Protein 5VNY (pdb70)

Organism: Drosophila melanogaster (NCBI:txid7227)

GO terms:
  GO:0098592 cytoplasmic side of apical plasma membrane (C, IDA)
  GO:0005737 cytoplasm (C, IDA)
  GO:1901981 phosphatidylinositol phosphate binding (F, IDA)
  GO:0045746 negative regulation of Notch signaling pathway (P, IGI)
  GO:0045035 sensory organ precursor cell division (P, IMP)
  GO:0045746 negative regulation of Notch signaling pathway (P, IMP)
  GO:0016197 endosomal transport (P, IMP)
  GO:0048132 female germ-line stem cell asymmetric division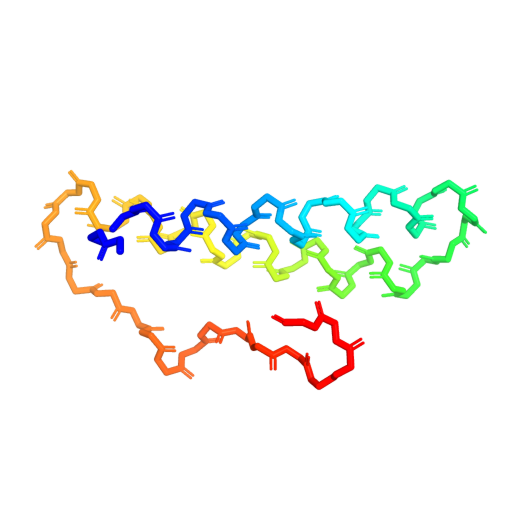 (P, IMP)
  GO:0048749 compound eye development (P, IMP)
  GO:0006886 intracellular protein transport (P, IMP)
  GO:0007423 sensory organ development (P, IMP)
  GO:0007472 wing disc morphogenesis (P, IMP)
  GO:0000281 mitotic cytokinesis (P, IMP)
  GO:0008586 imaginal disc-derived wing vein morphogenesis (P, IMP)
  GO:0010008 endosome membrane (C, IDA)
  GO:0005768 endosome (C, EXP)
  GO:0016327 apicolateral plasma membrane (C, EXP)
  GO:1905367 positive regulation of intralumenal vesicle formation (P, 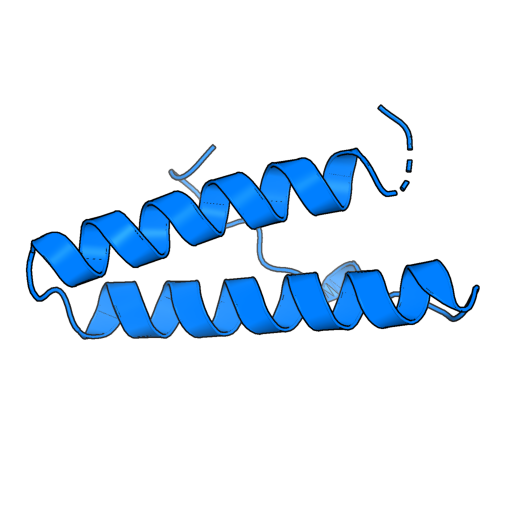IMP)
  GO:0032509 endosome transport via multivesicular body sorting pathway (P, IMP)

Radius of gyration: 12.16 Å; Cα contacts (8 Å, |Δi|>4): 42; chains: 1; bounding box: 22×26×31 Å

Nearest PDB structures (foldseek):
  5vny-assembly1_A  TM=1.016E+00  e=3.543E-09  Drosophila melanogaster
  7zss-assembly1_P  TM=8.810E-01  e=7.587E-07  Drosophila melanogaster
  5vo5-assembly1_A  TM=8.995E-01  e=2.109E-06  D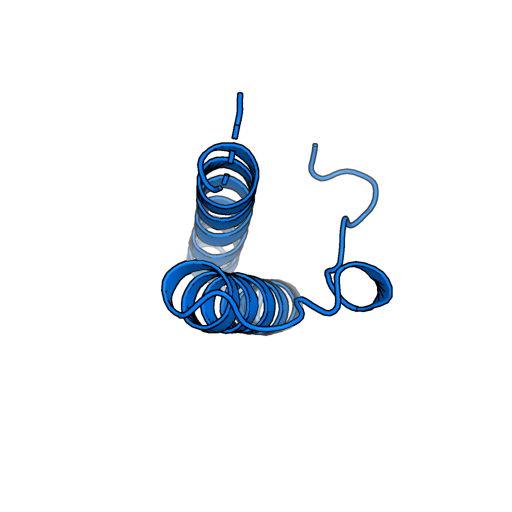rosophila melanogaster
  7zss-assembly1_h  TM=8.755E-01  e=1.532E-06  Drosophila melanogaster
  7zrv-assembly1_E  TM=8.801E-01  e=9.771E-06  Drosophila melanogaster

InterPro domains:
  IPR000008 C2 domain [PF00168] (666-778)
  IPR000008 C2 domain [PS50004] (637-776)
  IPR000008 C2 domain [SM00239] (665-775)
  IPR006608 Coiled-coil and C2 domain-containing protein 1, DM14 domain [PF21528] (145-200)
  IPR006608 Coiled-coil and C2 domain-containing protein 1, DM14 domain [PF21528] (265-318)
  IPR006608 Coiled-coil and C2 domain-containing protein 1, DM14 domain [PF21528] (365-420)
  IPR006608 Coiled-coil and C2 domain-containing protein 1, DM14 domain [PF21528] (502-557)
  IPR006608 Coiled-coil and C2 domain-containing protein 1, DM14 domain [SM00685] (142-200)
  IPR006608 Coiled-coil and C2 domain-containing protein 1, DM14 domain [SM00685] (260-318)
  IPR006608 Coiled-coil and C2 domain-containing protein 1, DM14 domain [SM00685] (362-420)
  IPR006608 Coiled-coil and C2 domain-containing protein 1, DM14 domain [SM00685] (499-557)
  IPR035892 C2 domain superfamily [G3DSA:2.60.40.150] (644-787)
  IPR035892 C2 domain superfamily [SSF49562] (653-791)
  IPR037772 Freud, C2 domain [cd08690] (661-814)
  IPR039725 Coiled-coil and C2 domain-containing protein 1 [PTHR13076] (1-816)

Solvent-accessible surface area: 4471 Å² total

B-factor: mean 17.17, std 8.07, range [9.08, 52.18]

Structure (mmCIF, N/CA/C/O backbone):
data_5VNY
#
_entry.id   5VNY
#
_cell.length_a   29.670
_cell.length_b   29.670
_cell.length_c   139.110
_cell.angle_alpha   90.00
_cell.angle_beta   90.00
_cell.angle_gamma   90.00
#
_symmetry.space_group_name_H-M   'P 41 21 2'
#
loop_
_entity.id
_entity.type
_entity.pdbx_description
1 polymer 'Lethal (2) giant discs 1, isoform B'
2 water water
#
loop_
_atom_site.group_PDB
_atom_site.id
_atom_site.type_symbol
_atom_site.label_atom_id
_atom_site.label_alt_id
_atom_site.label_comp_id
_atom_site.label_asym_id
_atom_site.label_entity_id
_atom_site.label_seq_id
_atom_site.pdbx_PDB_ins_code
_atom_site.Cartn_x
_atom_site.Cartn_y
_atom_site.Cartn_z
_atom_site.occupancy
_atom_site.B_iso_or_equiv
_atom_site.auth_seq_id
_atom_site.auth_comp_id
_atom_site.auth_asym_id
_atom_site.auth_atom_id
_atom_site.pdbx_PDB_model_num
ATOM 1 N N . THR A 1 2 ? 10.852 32.194 44.913 1.00 24.84 359 THR A N 1
ATOM 2 C CA . THR A 1 2 ? 11.960 31.250 45.035 1.00 23.48 359 THR A CA 1
ATOM 3 C C . THR A 1 2 ? 11.505 29.840 44.699 1.00 20.34 359 THR A C 1
ATOM 4 O O . THR A 1 2 ? 10.322 29.535 44.832 1.00 21.39 359 THR A O 1
ATOM 14 N N . ASN A 1 3 ? 12.431 28.976 44.269 1.00 13.94 360 ASN A N 1
ATOM 15 C CA . ASN A 1 3 ? 12.142 27.557 44.378 1.00 12.69 360 ASN A CA 1
ATOM 16 C C . ASN A 1 3 ? 12.415 27.106 45.809 1.00 11.80 360 ASN A C 1
ATOM 17 O O . ASN A 1 3 ? 12.895 27.878 46.653 1.00 12.47 360 ASN A O 1
ATOM 45 N N . LEU A 1 5 ? 14.535 24.934 47.170 1.00 10.78 362 LEU A N 1
ATOM 46 C CA . LEU A 1 5 ? 15.908 24.883 47.656 1.00 11.23 362 LEU A CA 1
ATOM 47 C C . LEU A 1 5 ? 16.424 26.284 47.953 1.00 10.81 362 LEU A C 1
ATOM 48 O O . LEU A 1 5 ? 17.109 26.502 48.961 1.00 11.20 362 LEU A O 1
ATOM 64 N N . GLU A 1 6 ? 16.085 27.256 47.102 1.00 10.89 363 GLU A N 1
ATOM 65 C CA . GLU A 1 6 ? 16.466 28.635 47.387 1.00 10.99 363 GLU A CA 1
ATOM 66 C C . GLU A 1 6 ? 15.825 29.121 48.678 1.00 11.04 363 GLU A C 1
ATOM 67 O O . GLU A 1 6 ? 16.459 29.832 49.463 1.00 11.66 363 GLU A O 1
ATOM 79 N N . ALA A 1 7 ? 14.566 28.747 48.914 1.00 11.13 364 ALA A N 1
ATOM 80 C CA . ALA A 1 7 ? 13.895 29.157 50.145 1.00 11.61 364 ALA A CA 1
ATOM 81 C C . ALA A 1 7 ? 14.555 28.535 51.371 1.00 11.64 364 ALA A C 1
ATOM 82 O O . ALA A 1 7 ? 14.739 29.207 52.396 1.00 11.97 364 ALA A O 1
ATOM 89 N N . LEU A 1 8 ? 14.910 27.254 51.294 1.00 10.97 365 LEU A N 1
ATOM 90 C CA . LEU A 1 8 ? 15.627 26.608 52.390 1.00 10.99 365 LEU A CA 1
ATOM 91 C C . LEU A 1 8 ? 16.961 27.293 52.658 1.00 11.08 365 LEU A C 1
ATOM 92 O O . LEU A 1 8 ? 17.342 27.503 53.820 1.00 11.42 365 LEU A O 1
ATOM 108 N N . GLN A 1 9 ? 17.707 27.617 51.598 1.00 11.73 366 GLN A N 1
ATOM 109 C CA . GLN A 1 9 ? 18.995 28.289 51.764 1.00 12.61 366 GLN A CA 1
ATOM 110 C C . GLN A 1 9 ? 18.841 29.659 52.390 1.00 13.28 366 GLN A C 1
ATOM 111 O O . GLN A 1 9 ? 19.628 30.047 53.265 1.00 13.16 366 GLN A O 1
ATOM 125 N N . GLN A 1 10 ? 17.857 30.429 51.951 1.00 13.26 367 GLN A N 1
ATOM 126 C CA . GLN A 1 10 ? 17.739 31.782 52.463 1.00 14.44 367 GLN A CA 1
ATOM 127 C C . GLN A 1 10 ? 17.334 31.769 53.930 1.00 14.25 367 GLN A C 1
ATOM 128 O O . GLN A 1 10 ? 17.810 32.591 54.719 1.00 14.06 367 GLN A O 1
ATOM 142 N N . ARG A 1 11 ? 16.495 30.817 54.330 1.00 12.21 368 ARG A N 1
ATOM 143 C CA . ARG A 1 11 ? 16.123 30.714 55.732 1.00 12.80 368 ARG A CA 1
ATOM 144 C C . ARG A 1 11 ? 17.281 30.179 56.570 1.00 11.04 368 ARG A C 1
ATOM 145 O O . ARG A 1 11 ? 17.523 30.664 57.677 1.00 11.08 368 ARG A O 1
ATOM 166 N N . LEU A 1 12 ? 18.017 29.195 56.049 1.00 11.05 369 LEU A N 1
ATOM 167 C CA . LEU A 1 12 ? 19.245 28.740 56.687 1.00 11.14 369 LEU A CA 1
ATOM 168 C C . LEU A 1 12 ? 20.173 29.912 56.958 1.00 10.62 369 LEU A C 1
ATOM 169 O O . LEU A 1 12 ? 20.685 30.073 58.072 1.00 10.96 369 LEU A O 1
ATOM 185 N N . GLU A 1 13 ? 20.399 30.751 55.943 1.00 10.91 370 GLU A N 1
ATOM 186 C CA . GLU A 1 13 ? 21.327 31.869 56.091 1.00 11.09 370 GLU A CA 1
ATOM 187 C C . GLU A 1 13 ? 20.825 32.873 57.120 1.00 11.15 370 GLU A C 1
ATOM 188 O O . GLU A 1 13 ? 21.614 33.442 57.884 1.00 11.02 370 GLU A O 1
ATOM 200 N N . LYS A 1 14 ? 19.514 33.103 57.155 1.00 11.17 371 LYS A N 1
ATOM 201 C CA . LYS A 1 14 ? 18.930 33.962 58.181 1.00 10.94 371 LYS A CA 1
ATOM 202 C C . LYS A 1 14 ? 19.237 33.432 59.576 1.00 10.53 371 LYS A C 1
ATOM 203 O O . LYS A 1 14 ? 19.648 34.189 60.468 1.00 11.43 371 LYS A O 1
ATOM 222 N N . TYR A 1 15 ? 19.069 32.126 59.785 1.00 10.53 372 TYR A N 1
ATOM 223 C CA . TYR A 1 15 ? 19.289 31.568 61.118 1.00 9.97 372 TYR A CA 1
ATOM 224 C C . TYR A 1 15 ? 20.775 31.436 61.451 1.00 9.66 372 TYR A C 1
ATOM 225 O O . TYR A 1 15 ? 21.143 31.523 62.629 1.00 10.63 372 TYR A O 1
ATOM 243 N N . GLN A 1 16 ? 21.643 31.268 60.442 1.00 9.58 373 GLN A N 1
ATOM 244 C CA . GLN A 1 16 ? 23.081 31.336 60.687 1.00 9.76 373 GLN A CA 1
ATOM 245 C C . GLN A 1 16 ? 23.472 32.717 61.194 1.00 10.28 373 GLN A C 1
ATOM 246 O O . GLN A 1 16 ? 24.329 32.850 62.075 1.00 10.55 373 GLN A O 1
ATOM 260 N N . SER A 1 17 ? 22.852 33.761 60.645 1.00 10.66 374 SER A N 1
ATOM 261 C CA . SER A 1 17 ? 23.127 35.116 61.105 1.00 11.10 374 SER A CA 1
ATOM 262 C C . SER A 1 17 ? 22.671 35.316 62.545 1.00 11.11 374 SER A C 1
ATOM 263 O O . SER A 1 17 ? 23.366 35.958 63.341 1.00 11.44 374 SER A O 1
ATOM 271 N N . VAL A 1 18 ? 21.505 34.777 62.905 1.00 10.55 375 VAL A N 1
ATOM 272 C CA . VAL A 1 18 ? 21.053 34.843 64.296 1.00 10.58 375 VAL A CA 1
ATOM 273 C C . VAL A 1 18 ? 22.031 34.106 65.205 1.00 9.72 375 VAL A C 1
ATOM 274 O O . VAL A 1 18 ? 22.401 34.602 66.277 1.00 10.66 375 VAL A O 1
ATOM 287 N N . GLU A 1 19 ? 22.444 32.902 64.806 1.00 9.73 376 GLU A N 1
ATOM 288 C CA . GLU A 1 19 ? 23.407 32.128 65.580 1.00 9.90 376 GLU A CA 1
ATOM 289 C C . GLU A 1 19 ? 24.681 32.928 65.819 1.00 9.96 376 GLU A C 1
ATOM 290 O O . GLU A 1 19 ? 25.187 33.014 66.952 1.00 10.80 376 GLU A O 1
ATOM 302 N N . ALA A 1 20 ? 25.194 33.545 64.754 1.00 9.99 377 ALA A N 1
ATOM 303 C CA . ALA A 1 20 ? 26.429 34.311 64.860 1.00 10.93 377 ALA A CA 1
ATOM 304 C C . ALA A 1 20 ? 26.255 35.525 65.759 1.00 10.68 377 ALA A C 1
ATOM 305 O O . ALA A 1 20 ? 27.148 35.853 66.554 1.00 11.21 377 ALA A O 1
ATOM 312 N N . ALA A 1 21 ? 25.123 36.205 65.653 1.00 10.88 378 ALA A N 1
ATOM 313 C CA . ALA A 1 21 ? 24.906 37.384 66.483 1.00 11.97 378 ALA A CA 1
ATOM 314 C C . ALA A 1 21 ? 24.778 37.001 67.952 1.00 11.12 378 ALA A C 1
ATOM 315 O O . ALA A 1 21 ? 25.207 37.749 68.842 1.00 11.99 378 ALA A O 1
ATOM 322 N N . ALA A 1 22 ? 24.162 35.852 68.230 1.00 10.37 379 ALA A N 1
ATOM 323 C CA . ALA A 1 22 ? 24.067 35.361 69.599 1.00 10.28 379 ALA A CA 1
ATOM 324 C C . ALA A 1 22 ? 25.447 35.056 70.161 1.00 10.01 379 ALA A C 1
ATOM 325 O O . ALA A 1 22 ? 25.749 35.409 71.313 1.00 10.49 379 ALA A O 1
ATOM 332 N N . LYS A 1 23 ? 26.295 34.388 69.371 1.00 10.59 380 LYS A N 1
ATOM 333 C CA . LYS A 1 23 ? 27.661 34.124 69.810 1.00 10.86 380 LYS A CA 1
ATOM 334 C C . LYS A 1 23 ? 28.410 35.419 70.103 1.00 10.71 380 LYS A C 1
ATOM 335 O O . LYS A 1 23 ? 29.202 35.484 71.054 1.00 11.55 380 LYS A O 1
ATOM 354 N N . ALA A 1 24 ? 28.175 36.458 69.296 1.00 10.88 381 ALA A N 1
ATOM 355 C CA . ALA A 1 24 ? 28.853 37.738 69.474 1.00 11.73 381 ALA A CA 1
ATOM 356 C C . ALA A 1 24 ? 28.402 38.475 70.733 1.00 11.24 381 ALA A C 1
ATOM 357 O O . ALA A 1 24 ? 29.023 39.486 71.094 1.00 13.03 381 ALA A O 1
ATOM 364 N N . GLU A 1 25 ? 27.359 38.000 71.411 1.00 10.73 382 GLU A N 1
ATOM 365 C CA . GLU A 1 25 ? 26.948 38.511 72.709 1.00 11.13 382 GLU A CA 1
ATOM 366 C C . GLU A 1 25 ? 27.176 37.502 73.822 1.00 10.63 382 GLU A C 1
ATOM 367 O O . GLU A 1 25 ? 26.800 37.773 74.968 1.00 10.81 382 GLU A O 1
ATOM 379 N N . ASN A 1 26 ? 27.789 36.354 73.527 1.00 10.88 383 ASN A N 1
ATOM 380 C CA . ASN A 1 26 ? 27.904 35.246 74.482 1.00 10.30 383 ASN A CA 1
ATOM 381 C C . ASN A 1 26 ? 26.540 34.868 75.061 1.00 10.71 383 ASN A C 1
ATOM 382 O O . ASN A 1 26 ? 26.409 34.525 76.238 1.00 10.73 383 ASN A O 1
ATOM 393 N N . ASN A 1 27 ? 25.510 34.893 74.208 1.00 10.07 384 ASN A N 1
ATOM 394 C CA . ASN A 1 27 ? 24.193 34.402 74.602 1.00 10.49 384 ASN A CA 1
ATOM 395 C C . ASN A 1 27 ? 24.184 32.908 74.318 1.00 9.31 384 ASN A C 1
ATOM 396 O O . ASN A 1 27 ? 23.941 32.477 73.182 1.00 10.26 384 ASN A O 1
ATOM 407 N N . SER A 1 28 ? 24.494 32.115 75.342 1.00 9.82 385 SER A N 1
ATOM 408 C CA . SER A 1 28 ? 24.707 30.687 75.138 1.00 10.29 385 SER A CA 1
ATOM 409 C C . SER A 1 28 ? 23.417 29.985 74.747 1.00 9.95 385 SER A C 1
ATOM 410 O O . SER A 1 28 ? 23.397 29.192 73.798 1.00 10.80 385 SER A O 1
ATOM 418 N N . GLY A 1 29 ? 22.326 30.279 75.440 1.00 10.46 386 GLY A N 1
ATOM 419 C CA . GLY A 1 29 ? 21.062 29.636 75.128 1.00 11.81 386 GLY A CA 1
ATOM 420 C C . GLY A 1 29 ? 20.576 29.955 73.726 1.00 10.56 386 GLY A C 1
ATOM 421 O O . GLY A 1 29 ? 20.114 29.066 73.001 1.00 11.33 386 GLY A O 1
ATOM 425 N N . LYS A 1 30 ? 20.657 31.226 73.325 1.00 10.23 387 LYS A N 1
ATOM 426 C CA . LYS A 1 30 ? 20.209 31.603 71.989 1.00 10.12 387 LYS A CA 1
ATOM 427 C C . LYS A 1 30 ? 21.108 31.000 70.914 1.00 9.82 387 LYS A C 1
ATOM 428 O O . LYS A 1 30 ? 20.624 30.532 69.871 1.00 10.18 387 LYS A O 1
ATOM 447 N N . ALA A 1 31 ? 22.420 30.978 71.153 1.00 9.49 388 ALA A N 1
ATOM 448 C CA . ALA A 1 31 ? 23.319 30.366 70.186 1.00 9.85 388 ALA A CA 1
ATOM 449 C C . ALA A 1 31 ? 23.038 28.882 70.043 1.00 9.14 388 ALA A C 1
ATOM 450 O O . ALA A 1 31 ? 23.079 28.351 68.926 1.00 9.32 388 ALA A O 1
ATOM 457 N N . ARG A 1 32 ? 22.749 28.189 71.149 1.00 9.08 389 ARG A N 1
ATOM 458 C CA . ARG A 1 32 ? 22.450 26.766 71.055 1.00 9.26 389 ARG A CA 1
ATOM 459 C C . ARG A 1 32 ? 21.116 26.533 70.349 1.00 9.71 389 ARG A C 1
ATOM 460 O O . ARG A 1 32 ? 20.998 25.621 69.518 1.00 10.30 389 ARG A O 1
ATOM 481 N N . ARG A 1 33 ? 20.119 27.365 70.638 1.00 9.94 390 ARG A N 1
ATOM 482 C CA . ARG A 1 33 ? 18.813 27.223 69.999 1.00 9.76 390 ARG A CA 1
ATOM 483 C C . ARG A 1 33 ? 18.943 27.362 68.493 1.00 9.99 390 ARG A C 1
ATOM 484 O O . ARG A 1 33 ? 18.426 26.541 67.724 1.00 10.42 390 ARG A O 1
ATOM 505 N N . PHE A 1 34 ? 19.636 28.404 68.047 1.00 9.58 391 PHE A N 1
ATOM 506 C CA . PHE A 1 34 ? 19.758 28.633 66.615 1.00 9.92 391 PHE A CA 1
ATOM 507 C C . PHE A 1 34 ? 20.776 27.719 65.956 1.00 10.12 391 PHE A C 1
ATOM 508 O O . PHE A 1 34 ? 20.627 27.414 64.771 1.00 10.48 391 PHE A O 1
ATOM 525 N N . GLY A 1 35 ? 21.768 27.221 66.697 1.00 10.38 392 GLY A N 1
ATOM 526 C CA . GLY A 1 35 ? 22.629 26.183 66.147 1.00 11.23 392 GLY A CA 1
ATOM 527 C C . GLY A 1 35 ? 21.873 24.900 65.854 1.00 10.81 392 GLY A C 1
ATOM 528 O O . GLY A 1 35 ? 22.106 24.244 64.831 1.00 11.10 392 GLY A O 1
ATOM 532 N N . ARG A 1 36 ? 20.961 24.521 66.744 1.00 10.56 393 ARG A N 1
ATOM 533 C CA . ARG A 1 36 ? 20.122 23.356 66.496 1.00 11.07 393 ARG A CA 1
ATOM 534 C C . ARG A 1 36 ? 19.232 23.584 65.279 1.00 10.30 393 ARG A C 1
ATOM 535 O O . ARG A 1 36 ? 19.071 22.688 64.439 1.00 11.46 393 ARG A O 1
ATOM 555 N N . ILE A 1 37 ? 18.663 24.782 65.160 1.00 9.61 394 ILE A N 1
ATOM 556 C CA . ILE A 1 37 ? 17.830 25.107 64.003 1.00 10.46 394 ILE A CA 1
ATOM 557 C C . ILE A 1 37 ? 18.647 25.028 62.714 1.00 10.00 394 ILE A C 1
ATOM 558 O O . ILE A 1 37 ? 18.204 24.450 61.714 1.00 10.37 394 ILE A O 1
ATOM 574 N N . VAL A 1 38 ? 19.838 25.630 62.712 1.00 10.34 395 VAL A N 1
ATOM 575 C CA . VAL A 1 38 ? 20.717 25.573 61.542 1.00 9.97 395 VAL A CA 1
ATOM 576 C C . VAL A 1 38 ? 20.980 24.128 61.141 1.00 10.33 395 VAL A C 1
ATOM 577 O O . VAL A 1 38 ? 20.899 23.770 59.959 1.00 10.69 395 VAL A O 1
ATOM 590 N N . LYS A 1 39 ? 21.290 23.272 62.116 1.00 10.71 396 LYS A N 1
ATOM 591 C CA . LYS A 1 39 ? 21.553 21.872 61.811 1.00 10.99 396 LYS A CA 1
ATOM 592 C C . LYS A 1 39 ? 20.343 21.218 61.153 1.00 11.25 396 LYS A C 1
ATOM 593 O O . LYS A 1 39 ? 20.492 20.433 60.206 1.00 11.95 396 LYS A O 1
ATOM 612 N N . GLN A 1 40 ? 19.137 21.529 61.631 1.00 11.18 397 GLN A N 1
ATOM 613 C CA . GLN A 1 40 ? 17.941 20.951 61.025 1.00 10.65 397 GLN A CA 1
ATOM 614 C C . GLN A 1 40 ? 17.764 21.412 59.585 1.00 10.28 397 GLN A C 1
ATOM 615 O O . GLN A 1 40 ? 17.374 20.618 58.718 1.00 10.82 397 GLN A O 1
ATOM 629 N N . TYR A 1 41 ? 18.010 22.694 59.304 1.00 9.87 398 TYR A N 1
ATOM 630 C CA . TYR A 1 41 ? 17.908 23.164 57.924 1.00 10.45 398 TYR A CA 1
ATOM 631 C C . TYR A 1 41 ? 18.974 22.532 57.034 1.00 10.71 398 TYR A C 1
ATOM 632 O O . TYR A 1 41 ? 18.693 22.172 55.884 1.00 11.02 398 TYR A O 1
ATOM 650 N N . GLU A 1 42 ? 20.202 22.385 57.541 1.00 10.24 399 GLU A N 1
ATOM 651 C CA . GLU A 1 42 ? 21.232 21.729 56.745 1.00 10.01 399 GLU A CA 1
ATOM 652 C C . GLU A 1 42 ? 20.878 20.265 56.483 1.00 11.09 399 GLU A C 1
ATOM 653 O O . GLU A 1 42 ? 21.082 19.759 55.374 1.00 11.12 399 GLU A O 1
ATOM 665 N N . ASP A 1 43 ? 20.290 19.583 57.468 1.00 10.67 400 ASP A N 1
ATOM 666 C CA . ASP A 1 43 ? 19.839 18.210 57.252 1.00 11.18 400 ASP A CA 1
ATOM 667 C C . ASP A 1 43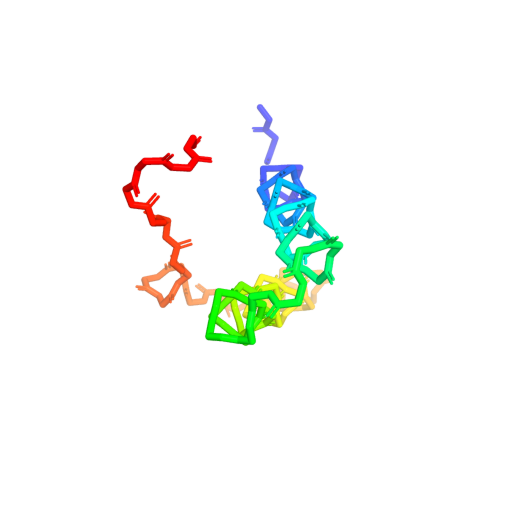 ? 18.727 18.149 56.210 1.00 10.87 400 ASP A C 1
ATOM 668 O O . ASP A 1 43 ? 18.685 17.223 55.392 1.00 11.84 400 ASP A O 1
ATOM 677 N N . ALA A 1 44 ? 17.831 19.139 56.203 1.00 10.66 401 ALA A N 1
ATOM 678 C CA . ALA A 1 44 ? 16.768 19.176 55.202 1.00 11.59 401 ALA A CA 1
ATOM 679 C C . ALA A 1 44 ? 17.336 19.386 53.807 1.00 10.55 401 ALA A C 1
ATOM 680 O O . ALA A 1 44 ? 16.855 18.790 52.835 1.00 11.10 401 ALA A O 1
ATOM 687 N N . ILE A 1 45 ? 18.341 20.249 53.684 1.00 10.67 402 ILE A N 1
ATOM 688 C CA . ILE A 1 45 ? 18.971 20.499 52.393 1.00 11.44 402 ILE A CA 1
ATOM 689 C C . ILE A 1 45 ? 19.663 19.245 51.881 1.00 10.48 402 ILE A C 1
ATOM 690 O O . ILE A 1 45 ? 19.613 18.948 50.683 1.00 11.46 402 ILE A O 1
ATOM 706 N N . LYS A 1 46 ? 20.322 18.487 52.769 1.00 11.08 403 LYS A N 1
ATOM 707 C CA . LYS A 1 46 ? 20.932 17.237 52.327 1.00 11.61 403 LYS A CA 1
ATOM 708 C C . LYS A 1 46 ? 19.896 16.296 51.729 1.00 11.08 403 LYS A C 1
ATOM 709 O O . LYS A 1 46 ? 20.154 15.647 50.710 1.00 12.71 403 LYS A O 1
ATOM 728 N N . LEU A 1 47 ? 18.727 16.185 52.369 1.00 10.96 404 LEU A N 1
ATOM 729 C CA . LEU A 1 47 ? 17.662 15.345 51.832 1.00 11.31 404 LEU A CA 1
ATOM 730 C C . LEU A 1 47 ? 17.137 15.897 50.514 1.00 10.77 404 LEU A C 1
ATOM 731 O O . LEU A 1 47 ? 16.952 15.148 49.551 1.00 11.51 4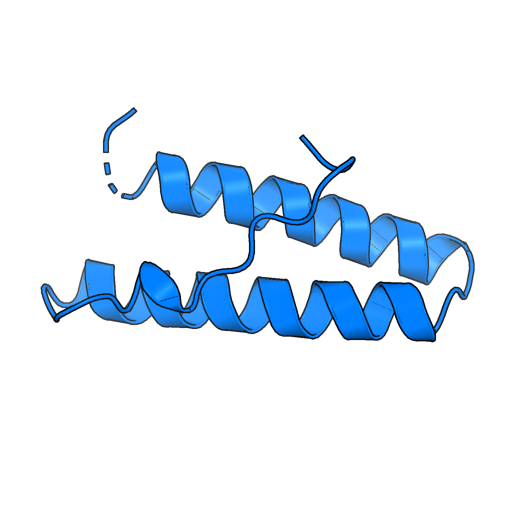04 LEU A O 1
ATOM 747 N N . TYR A 1 48 ? 16.887 17.208 50.459 1.00 10.36 405 TYR A N 1
ATOM 748 C CA . TYR A 1 48 ? 16.377 17.815 49.233 1.00 10.08 405 TYR A CA 1
ATOM 749 C C . TYR A 1 48 ? 17.319 17.545 48.056 1.00 10.89 405 TYR A C 1
ATOM 750 O O . TYR A 1 48 ? 16.884 17.235 46.939 1.00 10.76 405 TYR A O 1
ATOM 768 N N . LYS A 1 49 ? 18.620 17.665 48.297 1.00 10.21 406 LYS A N 1
ATOM 769 C CA . LYS A 1 49 ? 19.626 17.502 47.252 1.00 11.40 406 LYS A CA 1
ATOM 770 C C . LYS A 1 49 ? 19.718 16.070 46.740 1.00 11.01 406 LYS A C 1
ATOM 771 O O . LYS A 1 49 ? 20.270 15.848 45.652 1.00 12.80 406 LYS A O 1
ATOM 790 N N . ALA A 1 50 ? 19.223 15.100 47.508 1.00 11.69 407 ALA A N 1
ATOM 791 C CA . ALA A 1 50 ? 19.152 13.705 47.101 1.00 12.95 407 ALA A CA 1
ATOM 792 C C . ALA A 1 50 ? 17.766 13.304 46.614 1.00 13.03 407 ALA A C 1
ATOM 793 O O . ALA A 1 50 ? 17.548 12.130 46.303 1.00 14.15 407 ALA A O 1
ATOM 800 N N . GLY A 1 51 ? 16.824 14.245 46.526 1.00 12.16 408 GLY A N 1
ATOM 801 C CA . GLY A 1 51 ? 15.473 13.922 46.096 1.00 12.86 408 GLY A CA 1
ATOM 802 C C . GLY A 1 51 ? 14.621 13.208 47.121 1.00 12.24 408 GLY A C 1
ATOM 803 O O . GLY A 1 51 ? 13.549 12.705 46.773 1.00 13.33 408 GLY A O 1
ATOM 807 N N . LYS A 1 52 ? 15.062 13.151 48.358 1.00 12.16 409 LYS A N 1
ATOM 808 C CA . LYS A 1 52 ? 14.432 12.364 49.407 1.00 12.05 409 LYS A CA 1
ATOM 809 C C . LYS A 1 52 ? 13.389 13.176 50.171 1.00 13.01 409 LYS A C 1
ATOM 810 O O . LYS A 1 52 ? 13.400 14.414 50.157 1.00 12.70 409 LYS A O 1
ATOM 829 N N . PRO A 1 53 ? 12.490 12.500 50.888 1.00 13.15 410 PRO A N 1
ATOM 830 C CA . PRO A 1 53 ? 11.460 13.220 51.652 1.00 13.35 410 PRO A CA 1
ATOM 831 C C . PRO A 1 53 ? 12.070 14.166 52.676 1.00 13.29 410 PRO A C 1
ATOM 832 O O . PRO A 1 53 ? 12.939 13.780 53.466 1.00 15.05 410 PRO A O 1
ATOM 843 N N . VAL A 1 54 ? 11.589 15.399 52.682 1.00 11.95 411 VAL A N 1
ATOM 844 C CA . VAL A 1 54 ? 12.043 16.431 53.613 1.00 12.09 411 VAL A CA 1
ATOM 845 C C . VAL A 1 54 ? 10.992 16.620 54.706 1.00 12.44 411 VAL A C 1
ATOM 846 O O . VAL A 1 54 ? 9.815 16.833 54.385 1.00 12.70 411 VAL A O 1
ATOM 859 N N . PRO A 1 55 ? 11.381 16.595 56.006 1.00 13.44 412 PRO A N 1
ATOM 860 C CA . PRO A 1 55 ? 10.409 16.771 57.102 1.00 12.11 412 PRO A CA 1
ATOM 861 C C . PRO A 1 55 ? 10.140 18.243 57.386 1.00 13.22 412 PRO A C 1
ATOM 862 O O . PRO A 1 55 ? 10.590 18.813 58.386 1.00 13.17 412 PRO A O 1
ATOM 873 N N . TYR A 1 56 ? 9.394 18.893 56.489 1.00 12.41 413 TYR A N 1
ATOM 874 C CA . TYR A 1 56 ? 9.110 20.314 56.670 1.00 11.79 413 TYR A CA 1
ATOM 875 C C . TYR A 1 56 ? 8.438 20.580 58.001 1.00 12.75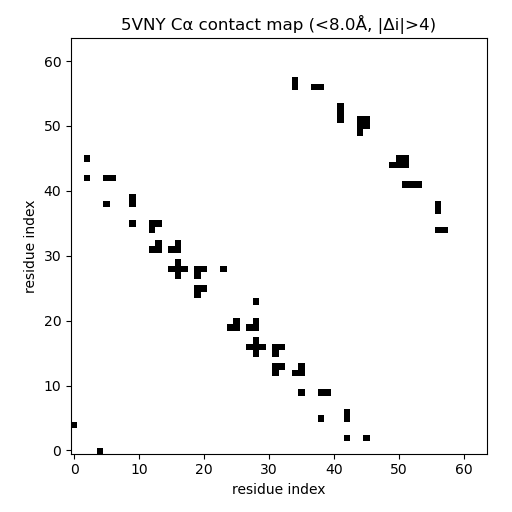 413 TYR A C 1
ATOM 876 O O . TYR A 1 56 ? 8.662 21.634 58.607 1.00 13.23 413 TYR A O 1
ATOM 894 N N . ASP A 1 57 ? 7.642 19.628 58.478 1.00 13.50 414 ASP A N 1
ATOM 895 C CA . ASP A 1 57 ? 6.900 19.819 59.710 1.00 14.48 414 ASP A CA 1
ATOM 896 C C . ASP A 1 57 ? 7.828 19.955 60.897 1.00 14.04 414 ASP A C 1
ATOM 897 O O . ASP A 1 57 ? 7.423 20.522 61.917 1.00 17.28 414 ASP A O 1
ATOM 906 N N . GLU A 1 58 ? 9.060 19.468 60.792 1.00 14.75 415 GLU A N 1
ATOM 907 C CA . GLU A 1 58 ? 10.031 19.580 61.870 1.00 14.93 415 GLU A CA 1
ATOM 908 C C . GLU A 1 58 ? 10.842 20.868 61.825 1.00 17.53 415 GLU A C 1
ATOM 909 O O . GLU A 1 58 ? 11.408 21.244 62.856 1.00 21.47 415 GLU A O 1
ATOM 921 N N . LEU A 1 59 ? 10.894 21.576 60.687 1.00 12.80 416 LEU A N 1
ATOM 922 C CA . LEU A 1 59 ? 11.800 22.706 60.504 1.00 12.49 416 LEU A CA 1
ATOM 923 C C . LEU A 1 59 ? 11.303 23.936 61.250 1.00 12.92 416 LEU A C 1
ATOM 924 O O . LEU A 1 59 ? 10.267 24.495 60.88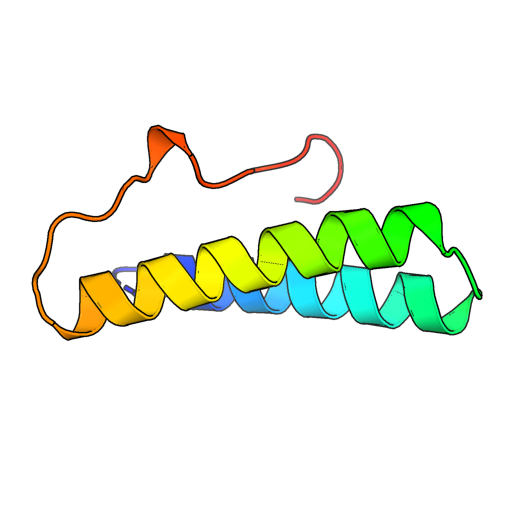9 1.00 13.52 416 LEU A O 1
ATOM 940 N N . PRO A 1 60 ? 12.007 24.411 62.271 1.00 12.19 417 PRO A N 1
ATOM 941 C CA . PRO A 1 60 ? 11.482 25.542 63.043 1.00 11.89 417 PRO A CA 1
ATOM 942 C C . PRO A 1 60 ? 11.445 26.839 62.241 1.00 11.58 417 PRO A C 1
ATOM 943 O O . PRO A 1 60 ? 12.334 27.130 61.438 1.00 11.76 417 PRO A O 1
ATOM 954 N N . VAL A 1 61 ? 10.414 27.637 62.503 1.00 11.54 418 VAL A N 1
ATOM 955 C CA . VAL A 1 61 ? 10.274 28.990 61.967 1.00 12.69 418 VAL A CA 1
ATOM 956 C C . VAL A 1 61 ? 9.946 29.879 63.164 1.00 12.30 418 VAL A C 1
ATOM 957 O O . VAL A 1 61 ? 8.777 30.226 63.394 1.00 13.41 418 VAL A O 1
ATOM 970 N N . PRO A 1 62 ? 10.919 30.229 63.993 1.00 11.22 419 PRO A N 1
ATOM 971 C CA . PRO A 1 62 ? 10.601 30.847 65.292 1.00 11.86 419 PRO A CA 1
ATOM 972 C C . PRO A 1 62 ? 9.942 32.208 65.149 1.00 12.62 419 PRO A C 1
ATOM 973 O O . PRO A 1 62 ? 10.408 33.058 64.375 1.00 13.55 419 PRO A O 1
ATOM 984 N N . PRO A 1 63 ? 8.879 32.469 65.912 1.00 13.12 420 PRO A N 1
ATOM 985 C CA . PRO A 1 63 ? 8.283 33.811 65.905 1.00 14.50 420 PRO A CA 1
ATOM 986 C C . PRO A 1 63 ? 9.295 34.877 66.292 1.00 15.91 420 PRO A C 1
ATOM 987 O O . PRO A 1 63 ? 10.108 34.692 67.198 1.00 16.87 420 PRO A O 1
ATOM 998 N N . GLY A 1 64 ? 9.223 36.010 65.598 1.00 16.92 421 GLY A N 1
ATOM 999 C CA . GLY A 1 64 ? 10.040 37.160 65.916 1.00 20.52 421 GLY A CA 1
ATOM 1000 C C . GLY A 1 64 ? 11.363 37.242 65.189 1.00 21.56 421 GLY A C 1
ATOM 1001 O O . GLY A 1 64 ? 12.110 38.205 65.409 1.00 25.32 421 GLY A O 1
ATOM 1005 N N . PHE A 1 65 ? 11.682 36.279 64.328 1.00 17.78 422 PHE A N 1
ATOM 1006 C CA . PHE A 1 65 ? 12.971 36.252 63.647 1.00 17.80 422 PHE A CA 1
ATOM 1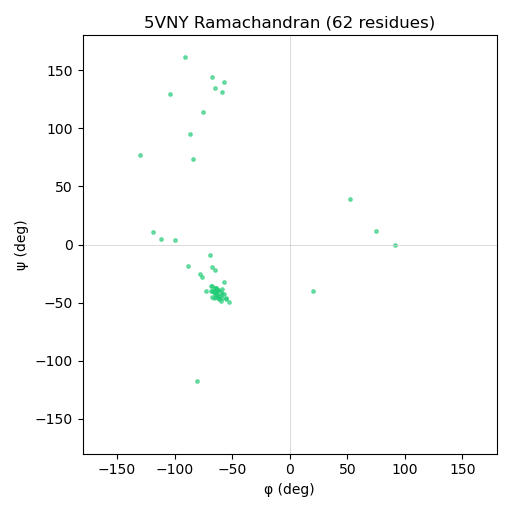007 C C . PHE A 1 65 ? 12.852 36.342 62.131 1.00 20.66 422 PHE A C 1
ATOM 1008 O O . PHE A 1 65 ? 13.851 36.142 61.430 1.00 25.64 422 PHE A O 1
ATOM 1025 N N . GLY A 1 66 ? 11.672 36.658 61.610 1.00 22.69 423 GLY A N 1
ATOM 1026 C CA . GLY A 1 66 ? 11.498 36.887 60.187 1.00 24.27 423 GLY A CA 1
ATOM 1027 C C . GLY A 1 66 ? 11.160 35.638 59.400 1.00 26.51 423 GLY A C 1
ATOM 1028 O O . GLY A 1 66 ? 11.138 35.655 58.165 1.00 25.08 423 GLY A O 1
#

Sequence (64 aa):
TNLEALQQRLEKYQSVEAAAKAENNSGKARRFGRIVKQYEDAIKLYKAGKPVPYDELPVPPGFG

Foldseek 3Di:
DQLVVLVVVLVLLVVQLVVCVVVVVPVSNVVSVVLNVLSVVQSVQVVVVHDGPPVPRDDDPPSD

Secondary structure (DSSP, 8-state):
---HHHHHHHHHHHHHHHHHHTTT-HHHHHHHHHHHHHHHHHHHHHHTTPPP-GGGS---TT--